Protein AF-A0A3N0BEQ9-F1 (afdb_monomer)

Solvent-accessible surface area (backbone atoms only — not comparable to full-atom values): 9999 Å² total; per-residue (Å²): 107,63,56,68,68,54,36,52,52,48,52,62,52,41,61,92,40,76,92,45,64,94,60,87,75,63,75,52,53,54,63,76,80,54,73,67,53,53,52,50,33,46,47,79,77,46,89,73,88,88,82,90,70,62,65,72,60,48,34,66,50,73,65,49,53,64,54,48,56,74,66,64,69,59,91,78,76,46,85,25,64,68,46,27,66,64,48,73,51,56,79,85,79,42,74,53,60,59,57,49,51,38,50,53,54,50,53,53,65,71,65,67,68,82,78,78,78,60,46,67,55,53,17,28,48,45,47,74,72,47,80,84,79,74,51,65,65,46,65,73,58,69,58,49,74,69,44,56,53,46,23,49,37,48,42,70,63,76,61,84,83,117

Structure (mmCIF, N/CA/C/O backbone):
data_AF-A0A3N0BEQ9-F1
#
_entry.id   AF-A0A3N0BEQ9-F1
#
loop_
_atom_site.group_PDB
_atom_site.id
_atom_site.type_symbol
_atom_site.label_atom_id
_atom_site.label_alt_id
_atom_site.label_comp_id
_atom_site.label_asym_id
_atom_site.label_entity_id
_atom_site.label_seq_id
_atom_site.pdbx_PDB_ins_code
_atom_site.Cartn_x
_atom_site.Cartn_y
_atom_site.Cartn_z
_atom_site.occupancy
_atom_site.B_iso_or_equiv
_atom_site.auth_seq_id
_atom_site.auth_comp_id
_atom_site.auth_asym_id
_atom_site.auth_atom_id
_atom_site.pdbx_PDB_model_num
ATOM 1 N N . MET A 1 1 ? -6.213 -2.746 3.175 1.00 82.44 1 MET A N 1
ATOM 2 C CA . MET A 1 1 ? -5.129 -1.733 3.203 1.00 82.44 1 MET A CA 1
ATOM 3 C C . MET A 1 1 ? -5.634 -0.571 4.034 1.00 82.44 1 MET A C 1
ATOM 5 O O . MET A 1 1 ? -6.772 -0.185 3.820 1.00 82.44 1 MET A O 1
ATOM 9 N N . THR A 1 2 ? -4.827 -0.046 4.954 1.00 93.62 2 THR A N 1
ATOM 10 C CA . THR A 1 2 ? -5.248 0.961 5.945 1.00 93.62 2 THR A CA 1
ATOM 11 C C . THR A 1 2 ? -4.237 2.097 5.952 1.00 93.62 2 THR A C 1
ATOM 13 O O . THR A 1 2 ? -3.036 1.827 5.908 1.00 93.62 2 THR A O 1
ATOM 16 N N . TRP A 1 3 ? -4.693 3.348 6.001 1.00 95.94 3 TRP A N 1
ATOM 17 C CA . TRP A 1 3 ? -3.787 4.488 6.115 1.00 95.94 3 TRP A CA 1
ATOM 18 C C . TRP A 1 3 ? -3.089 4.500 7.483 1.00 95.94 3 TRP A C 1
ATOM 20 O O . TRP A 1 3 ? -3.696 4.196 8.510 1.00 95.94 3 TRP A O 1
ATOM 30 N N . GLY A 1 4 ? -1.800 4.849 7.510 1.00 95.75 4 GLY A N 1
ATOM 31 C CA . GLY A 1 4 ? -0.986 4.776 8.728 1.00 95.75 4 GLY A CA 1
ATOM 32 C C . GLY A 1 4 ? -1.494 5.670 9.863 1.00 95.75 4 GLY A C 1
ATOM 33 O O . GLY A 1 4 ? -1.439 5.271 11.025 1.00 95.75 4 GLY A O 1
ATOM 34 N N . GLY A 1 5 ? -2.051 6.840 9.537 1.00 96.62 5 GLY A N 1
ATOM 35 C CA . GLY A 1 5 ? -2.633 7.735 10.539 1.00 96.62 5 GLY A CA 1
ATOM 36 C C . GLY A 1 5 ? -3.880 7.156 11.213 1.00 96.62 5 GLY A C 1
ATOM 37 O O . GLY A 1 5 ? -4.039 7.315 12.422 1.00 96.62 5 GLY A O 1
ATOM 38 N N . ASP A 1 6 ? -4.705 6.390 10.493 1.00 97.50 6 ASP A N 1
ATOM 39 C CA . ASP A 1 6 ? -5.858 5.695 11.082 1.00 97.50 6 ASP A CA 1
ATOM 40 C C . ASP A 1 6 ? -5.419 4.581 12.029 1.00 97.50 6 ASP A C 1
ATOM 42 O O . ASP A 1 6 ? -5.990 4.420 13.108 1.00 97.50 6 ASP A O 1
ATOM 46 N N . VAL A 1 7 ? -4.369 3.836 11.661 1.00 97.75 7 VAL A N 1
ATOM 47 C CA . VAL A 1 7 ? -3.758 2.823 12.538 1.00 97.75 7 VAL A CA 1
ATOM 48 C C . VAL A 1 7 ? -3.259 3.475 13.826 1.00 97.75 7 VAL A C 1
ATOM 50 O O . VAL A 1 7 ? -3.597 3.015 14.917 1.00 97.75 7 VAL A O 1
ATOM 53 N N . ALA A 1 8 ? -2.512 4.577 13.715 1.00 98.12 8 ALA A N 1
ATOM 54 C CA . ALA A 1 8 ? -2.016 5.317 14.871 1.00 98.12 8 ALA A CA 1
ATOM 55 C C . ALA A 1 8 ? -3.164 5.840 15.751 1.00 98.12 8 ALA A C 1
ATOM 57 O O . ALA A 1 8 ? -3.122 5.685 16.971 1.00 98.12 8 ALA A O 1
ATOM 58 N N . ARG A 1 9 ? -4.223 6.390 15.141 1.00 98.00 9 ARG A N 1
ATOM 59 C CA . ARG A 1 9 ? -5.421 6.879 15.839 1.00 98.00 9 ARG A CA 1
ATOM 60 C C . ARG A 1 9 ? -6.153 5.759 16.580 1.00 98.00 9 ARG A C 1
ATOM 62 O O . ARG A 1 9 ? -6.561 5.959 17.723 1.00 98.00 9 ARG A O 1
ATOM 69 N N . MET A 1 10 ? -6.305 4.589 15.958 1.00 98.12 10 MET A N 1
ATOM 70 C CA . MET A 1 10 ? -6.909 3.412 16.584 1.00 98.12 10 MET A CA 1
ATOM 71 C C . MET A 1 10 ? -6.092 2.930 17.789 1.00 98.12 10 MET A C 1
ATOM 73 O O . MET A 1 10 ? -6.661 2.728 18.861 1.00 98.12 10 MET A O 1
ATOM 77 N N . ILE A 1 11 ? -4.768 2.805 17.639 1.00 97.94 11 ILE A N 1
ATOM 78 C CA . ILE A 1 11 ? -3.864 2.402 18.728 1.00 97.94 11 ILE A CA 1
ATOM 79 C C . ILE A 1 11 ? -3.933 3.414 19.874 1.00 97.94 11 ILE A C 1
ATOM 81 O O . ILE A 1 11 ? -4.164 3.031 21.017 1.00 97.94 11 ILE A O 1
ATOM 85 N N . ALA A 1 12 ? -3.815 4.709 19.577 1.00 98.06 12 ALA A N 1
ATOM 86 C CA . ALA A 1 12 ? -3.857 5.761 20.588 1.00 98.06 12 ALA A CA 1
ATOM 87 C C . ALA A 1 12 ? -5.146 5.729 21.428 1.00 98.06 12 ALA A C 1
ATOM 89 O O . ALA A 1 12 ? -5.104 5.999 22.624 1.00 98.06 12 ALA A O 1
ATOM 90 N N . ARG A 1 13 ? -6.286 5.361 20.826 1.00 97.44 13 ARG A N 1
ATOM 91 C CA . ARG A 1 13 ? -7.587 5.303 21.508 1.00 97.44 13 ARG A CA 1
ATOM 92 C C . ARG A 1 13 ? -7.797 4.082 22.403 1.00 97.44 13 ARG A C 1
ATOM 94 O O . ARG A 1 13 ? -8.692 4.131 23.243 1.00 97.44 13 ARG A O 1
ATOM 101 N N . ILE A 1 14 ? -7.030 3.007 22.225 1.00 97.44 14 ILE A N 1
ATOM 102 C CA . ILE A 1 14 ? -7.102 1.823 23.100 1.00 97.44 14 ILE A CA 1
ATOM 103 C C . ILE A 1 14 ? -6.055 1.845 24.218 1.00 97.44 14 ILE A C 1
ATOM 105 O O . ILE A 1 14 ? -6.184 1.106 25.194 1.00 97.44 14 ILE A O 1
ATOM 109 N N . LEU A 1 15 ? -5.030 2.695 24.112 1.00 96.62 15 LEU A N 1
ATOM 110 C CA . LEU A 1 15 ? -4.019 2.835 25.158 1.00 96.62 15 LEU A CA 1
ATOM 111 C C . LEU A 1 15 ? -4.646 3.333 26.469 1.00 96.62 15 LEU A C 1
ATOM 113 O O . LEU A 1 15 ? -5.395 4.305 26.491 1.00 96.62 15 LEU A O 1
ATOM 117 N N . GLY A 1 16 ? -4.318 2.656 27.572 1.00 94.69 16 GLY A N 1
ATOM 118 C CA . GLY A 1 16 ? -4.774 3.014 28.920 1.00 94.69 16 GLY A CA 1
ATOM 119 C C . GLY A 1 16 ? -6.197 2.569 29.277 1.00 94.69 16 GLY A C 1
ATOM 120 O O . GLY A 1 16 ? -6.626 2.792 30.406 1.00 94.69 16 GLY A O 1
ATOM 121 N N . LYS A 1 17 ? -6.921 1.915 28.362 1.00 96.31 17 LYS A N 1
ATOM 122 C CA . LYS A 1 17 ? -8.256 1.365 28.626 1.00 96.31 17 LYS A CA 1
ATOM 123 C C . LYS A 1 17 ? -8.166 0.024 29.342 1.00 96.31 17 LYS A C 1
ATOM 125 O O . LYS A 1 17 ? -7.544 -0.907 28.827 1.00 96.31 17 LYS A O 1
ATOM 130 N N . SER A 1 18 ? -8.808 -0.096 30.504 1.00 96.62 18 SER A N 1
ATOM 131 C CA . SER A 1 18 ? -8.808 -1.343 31.278 1.00 96.62 18 SER A CA 1
ATOM 132 C C . SER A 1 18 ? -9.479 -2.478 30.506 1.00 96.62 18 SER A C 1
ATOM 134 O O . SER A 1 18 ? -8.981 -3.598 30.520 1.00 96.62 18 SER A O 1
ATOM 136 N N . GLU A 1 19 ? -10.528 -2.175 29.738 1.00 95.31 19 GLU A N 1
ATOM 137 C CA . GLU A 1 19 ? -11.220 -3.120 28.859 1.00 95.31 19 GLU A CA 1
ATOM 138 C C . GLU A 1 19 ? -10.381 -3.584 27.656 1.00 95.31 19 GLU A C 1
ATOM 140 O O . GLU A 1 19 ? -10.761 -4.521 26.963 1.00 95.31 19 GLU A O 1
ATOM 145 N N . SER A 1 20 ? -9.256 -2.919 27.376 1.00 96.69 20 SER A N 1
ATOM 146 C CA . SER A 1 20 ? -8.334 -3.287 26.295 1.00 96.69 20 SER A CA 1
ATOM 147 C C . SER A 1 20 ? -7.096 -4.034 26.790 1.00 96.69 20 SER A C 1
ATOM 149 O O . SER A 1 20 ? -6.283 -4.469 25.974 1.00 96.69 20 SER A O 1
ATOM 151 N N . LEU A 1 21 ? -6.928 -4.192 28.104 1.00 96.31 21 LEU A N 1
ATOM 152 C CA . LEU A 1 21 ? -5.784 -4.890 28.6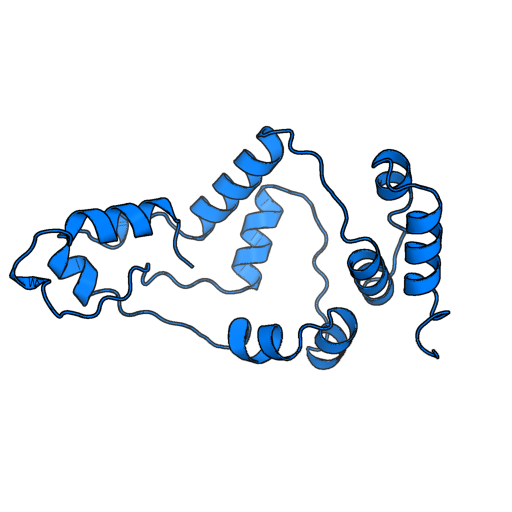75 1.00 96.31 21 LEU A CA 1
ATOM 153 C C . LEU A 1 21 ? -5.885 -6.398 28.409 1.00 96.31 21 LEU A C 1
ATOM 155 O O . LEU A 1 21 ? -6.878 -7.029 28.748 1.00 96.31 21 LEU A O 1
ATOM 159 N N . GLY A 1 22 ? -4.835 -6.979 27.822 1.00 96.19 22 GLY A N 1
ATOM 160 C CA . GLY A 1 22 ? -4.804 -8.403 27.462 1.00 96.19 22 GLY A CA 1
ATOM 161 C C . GLY A 1 22 ? -5.561 -8.748 26.174 1.00 96.19 22 GLY A C 1
ATOM 162 O O . GLY A 1 22 ? -5.545 -9.900 25.745 1.00 96.19 22 GLY A O 1
ATOM 163 N N . GLU A 1 23 ? -6.175 -7.762 25.522 1.00 97.69 23 GLU A N 1
ATOM 164 C CA . GLU A 1 23 ? -6.932 -7.966 24.294 1.00 97.69 23 GLU A CA 1
ATOM 165 C C . GLU A 1 23 ? -6.043 -7.929 23.044 1.00 97.69 23 GLU A C 1
ATOM 167 O O . GLU A 1 23 ? -5.092 -7.154 22.934 1.00 97.69 23 GLU A O 1
ATOM 172 N N . VAL A 1 24 ? -6.412 -8.731 22.043 1.00 96.81 24 VAL A N 1
ATOM 173 C CA . VAL A 1 24 ? -5.809 -8.693 20.702 1.00 96.81 24 VAL A CA 1
ATOM 174 C C . VAL A 1 24 ? -6.714 -7.918 19.749 1.00 96.81 24 VAL A C 1
ATOM 176 O O . VAL A 1 24 ? -7.898 -8.239 19.621 1.00 96.81 24 VAL A O 1
ATOM 179 N N . TYR A 1 25 ? -6.158 -6.930 19.050 1.00 96.62 25 TYR A N 1
ATOM 180 C CA . TYR A 1 25 ? -6.878 -6.111 18.077 1.00 96.62 25 TYR A CA 1
ATOM 181 C C . TYR A 1 25 ? -6.220 -6.162 16.699 1.00 96.62 25 TYR A C 1
ATOM 183 O O . TYR A 1 25 ? -4.998 -6.133 16.583 1.00 96.62 25 TYR A O 1
ATOM 191 N N . THR A 1 26 ? -7.046 -6.147 15.652 1.00 96.06 26 THR A N 1
ATOM 192 C CA . THR A 1 26 ? -6.594 -5.870 14.284 1.00 96.06 26 THR A CA 1
ATOM 193 C C . THR A 1 26 ? -6.893 -4.409 13.967 1.00 96.06 26 THR A C 1
ATOM 195 O O . THR A 1 26 ? -8.047 -4.046 13.751 1.00 96.06 26 THR A O 1
ATOM 198 N N . ALA A 1 27 ? -5.866 -3.558 13.962 1.00 96.44 27 ALA A N 1
ATOM 199 C CA . ALA A 1 27 ? -6.001 -2.142 13.623 1.00 96.44 27 ALA A CA 1
ATOM 200 C C . ALA A 1 27 ? -6.018 -1.951 12.099 1.00 96.44 27 ALA A C 1
ATOM 202 O O . ALA A 1 27 ? -4.990 -1.697 11.471 1.00 96.44 27 ALA A O 1
ATOM 203 N N . ALA A 1 28 ? -7.192 -2.120 11.492 1.00 96.00 28 ALA A N 1
ATOM 204 C CA . ALA A 1 28 ? -7.377 -1.970 10.055 1.00 96.00 28 ALA A CA 1
ATOM 205 C C . ALA A 1 28 ? -8.785 -1.479 9.685 1.00 96.00 28 ALA A C 1
ATOM 207 O O . ALA A 1 28 ? -9.722 -1.570 10.478 1.00 96.00 28 ALA A O 1
ATOM 208 N N . THR A 1 29 ? -8.938 -0.977 8.458 1.00 95.31 29 THR A N 1
ATOM 209 C CA . THR A 1 29 ? -10.264 -0.763 7.861 1.00 95.31 29 THR A CA 1
ATOM 210 C C . THR A 1 29 ? -10.912 -2.104 7.516 1.00 95.31 29 THR A C 1
ATOM 212 O O . THR A 1 29 ? -10.202 -3.048 7.167 1.00 95.31 29 THR A O 1
ATOM 215 N N . SER A 1 30 ? -12.242 -2.158 7.470 1.00 94.88 30 SER A N 1
ATOM 216 C CA . SER A 1 30 ? -12.965 -3.261 6.817 1.00 94.88 30 SER A CA 1
ATOM 217 C C . SER A 1 30 ? -13.058 -3.089 5.293 1.00 94.88 30 SER A C 1
ATOM 219 O O . SER A 1 30 ? -13.352 -4.041 4.570 1.00 94.88 30 SER A O 1
ATOM 221 N N . SER A 1 31 ? -12.741 -1.894 4.780 1.00 92.94 31 SER A N 1
ATOM 222 C CA . SER A 1 31 ? -12.710 -1.590 3.347 1.00 92.94 31 SER A CA 1
ATOM 223 C C . SER A 1 31 ? -11.730 -2.473 2.572 1.00 92.94 31 SER A C 1
ATOM 225 O O . SER A 1 31 ? -10.537 -2.553 2.886 1.00 92.94 31 SER A O 1
ATOM 227 N N . CYS A 1 32 ? -12.233 -3.077 1.497 1.00 92.12 32 CYS A N 1
ATOM 228 C CA . CYS A 1 32 ? -11.482 -3.931 0.585 1.00 92.12 32 CYS A CA 1
ATOM 229 C C . CYS A 1 32 ? -11.570 -3.369 -0.837 1.00 92.12 32 CYS A C 1
ATOM 231 O O . CYS A 1 32 ? -12.634 -2.928 -1.265 1.00 92.12 32 CYS A O 1
ATOM 233 N N . ILE A 1 33 ? -10.450 -3.381 -1.562 1.00 94.25 33 ILE A N 1
ATOM 234 C CA . ILE A 1 33 ? -10.383 -2.992 -2.975 1.00 94.25 33 ILE A CA 1
ATOM 235 C C . ILE A 1 33 ? -9.528 -4.001 -3.739 1.00 94.25 33 ILE A C 1
ATOM 237 O O . ILE A 1 33 ? -8.557 -4.538 -3.202 1.00 94.25 33 ILE A O 1
ATOM 241 N N . SER A 1 34 ? -9.882 -4.246 -4.994 1.00 94.62 34 SER A N 1
ATOM 242 C CA . SER A 1 34 ? -9.142 -5.141 -5.885 1.00 94.62 34 SER A CA 1
ATOM 243 C C . SER A 1 34 ? -7.829 -4.517 -6.378 1.00 94.62 34 SER A C 1
ATOM 245 O O . SER A 1 34 ? -7.683 -3.295 -6.441 1.00 94.62 34 SER A O 1
ATOM 247 N N . TRP A 1 35 ? -6.883 -5.342 -6.842 1.00 94.19 35 TRP A N 1
ATOM 248 C CA . TRP A 1 35 ? -5.660 -4.850 -7.501 1.00 94.19 35 TRP A CA 1
ATOM 249 C C . TRP A 1 35 ? -5.943 -3.980 -8.733 1.00 94.19 35 TRP A C 1
ATOM 251 O O . TRP A 1 35 ? -5.199 -3.040 -9.007 1.00 94.19 35 TRP A O 1
ATOM 261 N N . LYS A 1 36 ? -7.039 -4.254 -9.454 1.00 94.88 36 LYS A N 1
ATOM 262 C CA . LYS A 1 36 ? -7.485 -3.431 -10.587 1.00 94.88 36 LYS A CA 1
ATOM 263 C C . LYS A 1 36 ? -7.885 -2.028 -10.131 1.00 94.88 36 LYS A C 1
ATOM 265 O O . LYS A 1 36 ? -7.541 -1.053 -10.788 1.00 94.88 36 LYS A O 1
ATOM 270 N N . GLU A 1 37 ? -8.581 -1.921 -9.006 1.00 96.38 37 GLU A N 1
ATOM 271 C CA . GLU A 1 37 ? -8.963 -0.634 -8.424 1.00 96.38 37 GLU A CA 1
ATOM 272 C C . GLU A 1 37 ? -7.771 0.130 -7.847 1.00 96.38 37 GLU A C 1
ATOM 274 O O . GLU A 1 37 ? -7.724 1.348 -7.981 1.00 96.38 37 GLU A O 1
ATOM 279 N N . VAL A 1 38 ? -6.790 -0.569 -7.262 1.00 96.00 38 VAL A N 1
ATOM 280 C CA . VAL A 1 38 ? -5.508 0.037 -6.859 1.00 96.00 38 VAL A CA 1
ATOM 281 C C . VAL A 1 38 ? -4.806 0.651 -8.073 1.00 96.00 38 VAL A C 1
ATOM 283 O O . VAL A 1 38 ? -4.403 1.811 -8.025 1.00 96.00 38 VAL A O 1
ATOM 286 N N . ALA A 1 39 ? -4.695 -0.099 -9.176 1.00 96.12 39 ALA A N 1
ATOM 287 C CA . ALA A 1 39 ? -4.088 0.401 -10.407 1.00 96.12 39 ALA A CA 1
ATOM 288 C C . ALA A 1 39 ? -4.853 1.610 -10.969 1.00 96.12 39 ALA A C 1
ATOM 290 O O . ALA A 1 39 ? -4.228 2.610 -11.313 1.00 96.12 39 ALA A O 1
ATOM 291 N N . ALA A 1 40 ? -6.189 1.556 -10.993 1.00 96.75 40 ALA A N 1
ATOM 292 C CA . ALA A 1 40 ? -7.021 2.672 -11.438 1.00 96.75 40 ALA A CA 1
ATOM 293 C C . ALA A 1 40 ? -6.809 3.932 -10.580 1.00 96.75 40 ALA A C 1
ATOM 295 O O . ALA A 1 40 ? -6.623 5.014 -11.129 1.00 96.75 40 ALA A O 1
ATOM 296 N N . ALA A 1 41 ? -6.739 3.791 -9.250 1.00 96.94 41 ALA A N 1
ATOM 297 C CA . ALA A 1 41 ? -6.475 4.914 -8.351 1.00 96.94 41 ALA A CA 1
ATOM 298 C C . ALA A 1 41 ? -5.117 5.581 -8.639 1.00 96.94 41 ALA A C 1
ATOM 300 O O . ALA A 1 41 ? -5.011 6.803 -8.588 1.00 96.94 41 ALA A O 1
ATOM 301 N N . TYR A 1 42 ? -4.084 4.805 -8.983 1.00 97.06 42 TYR A N 1
ATOM 302 C CA . TYR A 1 42 ? -2.804 5.368 -9.417 1.00 97.06 42 TYR A CA 1
ATOM 303 C C . TYR A 1 42 ? -2.890 6.053 -10.785 1.00 97.06 42 TYR A C 1
ATOM 305 O O . TYR A 1 42 ? -2.295 7.115 -10.944 1.00 97.06 42 TYR A O 1
ATOM 313 N N . GLN A 1 43 ? -3.638 5.501 -11.749 1.00 97.31 43 GLN A N 1
ATOM 314 C CA . GLN A 1 43 ? -3.790 6.093 -13.090 1.00 97.31 43 GLN A CA 1
ATOM 315 C C . GLN A 1 43 ? -4.452 7.476 -13.074 1.00 97.31 43 GLN A C 1
ATOM 317 O O . GLN A 1 43 ? -4.209 8.281 -13.969 1.00 97.31 43 GLN A O 1
ATOM 322 N N . GLU A 1 44 ? -5.251 7.775 -12.049 1.00 96.81 44 GLU A N 1
ATOM 323 C CA . GLU A 1 44 ? -5.821 9.111 -11.841 1.00 96.81 44 GLU A CA 1
ATOM 324 C C . GLU A 1 44 ? -4.785 10.169 -11.422 1.00 96.81 44 GLU A C 1
ATOM 326 O O . GLU A 1 44 ? -5.072 11.365 -11.476 1.00 96.81 44 GLU A O 1
ATOM 331 N N . VAL A 1 45 ? -3.599 9.750 -10.969 1.00 97.19 45 VAL A N 1
ATOM 332 C CA . VAL A 1 45 ? -2.519 10.650 -10.531 1.00 97.19 45 VAL A CA 1
ATOM 333 C C . VAL A 1 45 ? -1.339 10.619 -11.497 1.00 97.19 45 VAL A C 1
ATOM 335 O O . VAL A 1 45 ? -0.773 11.664 -11.803 1.00 97.19 45 VAL A O 1
ATOM 338 N N . ILE A 1 46 ? -0.971 9.434 -11.989 1.00 94.94 46 ILE A N 1
ATOM 339 C CA . ILE A 1 46 ? 0.156 9.225 -12.899 1.00 94.94 46 ILE A CA 1
ATOM 340 C C . ILE A 1 46 ? -0.291 8.455 -14.145 1.00 94.94 46 ILE A C 1
ATOM 342 O O . ILE A 1 46 ? -0.848 7.364 -14.026 1.00 94.94 46 ILE A O 1
ATOM 346 N N . PRO A 1 47 ? -0.020 8.955 -15.361 1.00 93.12 47 PRO A N 1
ATOM 347 C CA . PRO A 1 47 ? -0.393 8.240 -16.572 1.00 93.12 47 PRO A CA 1
ATOM 348 C C . PRO A 1 47 ? 0.532 7.037 -16.790 1.00 93.12 47 PRO A C 1
ATOM 350 O O 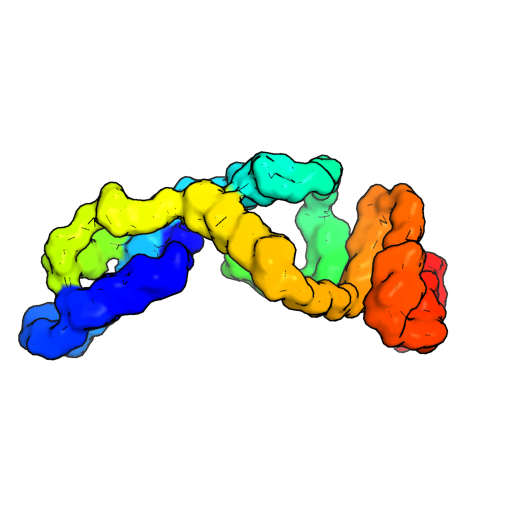. PRO A 1 47 ? 1.748 7.182 -16.906 1.00 93.12 47 PRO A O 1
ATOM 353 N N . PHE A 1 48 ? -0.042 5.838 -16.896 1.00 91.56 48 PHE A N 1
ATOM 354 C CA . PHE A 1 48 ? 0.689 4.639 -17.309 1.00 91.56 48 PHE A CA 1
ATOM 355 C C . PHE A 1 48 ? -0.204 3.634 -18.036 1.00 91.56 48 PHE A C 1
ATOM 357 O O . PHE A 1 48 ? -1.426 3.602 -17.863 1.00 91.56 48 PHE A O 1
ATOM 364 N N . LEU A 1 49 ? 0.434 2.772 -18.830 1.00 89.94 49 LEU A N 1
ATOM 365 C CA . LEU A 1 49 ? -0.208 1.631 -19.476 1.00 89.94 49 LEU A CA 1
ATOM 366 C C . LEU A 1 49 ? -0.159 0.411 -18.553 1.00 89.94 49 LEU A C 1
ATOM 368 O O . LEU A 1 49 ? 0.910 0.024 -18.083 1.00 89.94 49 LEU A O 1
ATOM 372 N N . LEU A 1 50 ? -1.309 -0.223 -18.333 1.00 90.94 50 LEU A N 1
ATOM 373 C CA . LEU A 1 50 ? -1.407 -1.472 -17.583 1.00 90.94 50 LEU A CA 1
ATOM 374 C C . LEU A 1 50 ? -1.387 -2.661 -18.552 1.00 90.94 50 LEU A C 1
ATOM 376 O O . LEU A 1 50 ? -2.258 -2.771 -19.413 1.00 90.94 50 LEU A O 1
ATOM 380 N N . LYS A 1 51 ? -0.425 -3.575 -18.388 1.00 90.50 51 LYS A N 1
ATOM 381 C CA . LYS A 1 51 ? -0.414 -4.876 -19.074 1.00 90.50 51 LYS A CA 1
ATOM 382 C C . LYS A 1 51 ? -0.596 -6.005 -18.068 1.00 90.50 51 LYS A C 1
ATOM 384 O O . LYS A 1 51 ? 0.084 -6.038 -17.046 1.00 90.50 51 LYS A O 1
ATOM 389 N N . LEU A 1 52 ? -1.490 -6.937 -18.384 1.00 91.56 52 LEU A N 1
ATOM 390 C CA . LEU A 1 52 ? -1.727 -8.140 -17.589 1.00 91.56 52 LEU A CA 1
ATOM 391 C C . LEU A 1 52 ? -0.918 -9.305 -18.161 1.00 91.56 52 LEU A C 1
ATOM 393 O O . LEU A 1 52 ? -0.820 -9.454 -19.377 1.00 91.56 52 LEU A O 1
ATOM 397 N N . TYR A 1 53 ? -0.366 -10.133 -17.279 1.00 91.12 53 TYR A N 1
ATOM 398 C CA . TYR A 1 53 ? 0.407 -11.321 -17.632 1.00 91.12 53 TYR A CA 1
ATOM 399 C C . TYR A 1 53 ? -0.079 -12.526 -16.822 1.00 91.12 53 TYR A C 1
ATOM 401 O O . TYR A 1 53 ? -0.563 -12.338 -15.702 1.00 91.12 53 TYR A O 1
ATOM 409 N N . PRO A 1 54 ? 0.082 -13.757 -17.344 1.00 93.62 54 PRO A N 1
ATOM 410 C CA . PRO A 1 54 ? -0.055 -14.968 -16.545 1.00 93.62 54 PRO A CA 1
ATOM 411 C C . PRO A 1 54 ? 0.815 -14.905 -15.286 1.00 93.62 54 PRO A C 1
ATOM 413 O O . PRO A 1 54 ? 1.957 -14.432 -15.328 1.00 93.62 54 PRO A O 1
ATOM 416 N N . LEU A 1 55 ? 0.261 -15.374 -14.167 1.00 91.56 55 LEU A N 1
ATOM 417 C CA . LEU A 1 55 ? 0.873 -15.233 -12.848 1.00 91.56 55 LEU A CA 1
ATOM 418 C C . LEU A 1 55 ? 2.266 -15.871 -12.785 1.00 91.56 55 LEU A C 1
ATOM 420 O O . LEU A 1 55 ? 3.197 -15.251 -12.287 1.00 91.56 55 LEU A O 1
ATOM 424 N N . ASP A 1 56 ? 2.435 -17.064 -13.349 1.00 92.06 56 ASP A N 1
ATOM 425 C CA . ASP A 1 56 ? 3.700 -17.801 -13.338 1.00 92.06 56 ASP A CA 1
ATOM 426 C C . ASP A 1 56 ? 4.817 -17.068 -14.109 1.00 92.06 56 ASP A C 1
ATOM 428 O O . ASP A 1 56 ? 5.982 -17.086 -13.705 1.00 92.06 56 ASP A O 1
ATOM 432 N N . ILE A 1 57 ? 4.468 -16.385 -15.203 1.00 92.44 57 ILE A N 1
ATOM 433 C CA . ILE A 1 57 ? 5.400 -15.561 -15.978 1.00 92.44 57 ILE A CA 1
ATOM 434 C C . ILE A 1 57 ? 5.805 -14.327 -15.164 1.00 92.44 57 ILE A C 1
ATOM 436 O O . ILE A 1 57 ? 6.994 -14.010 -15.068 1.00 92.44 57 ILE A O 1
ATOM 440 N N . PHE A 1 58 ? 4.830 -13.645 -14.555 1.00 92.06 58 PHE A N 1
ATOM 441 C CA . PHE A 1 58 ? 5.084 -12.470 -13.721 1.00 92.06 58 PHE A CA 1
ATOM 442 C C . PHE A 1 58 ? 5.929 -12.814 -12.484 1.00 92.06 58 PHE A C 1
ATOM 444 O O . PHE A 1 58 ? 6.881 -12.100 -12.175 1.00 92.06 58 PHE A O 1
ATOM 451 N N . GLU A 1 59 ? 5.638 -13.933 -11.817 1.00 92.88 59 GLU A N 1
ATOM 452 C CA . GLU A 1 59 ? 6.381 -14.431 -10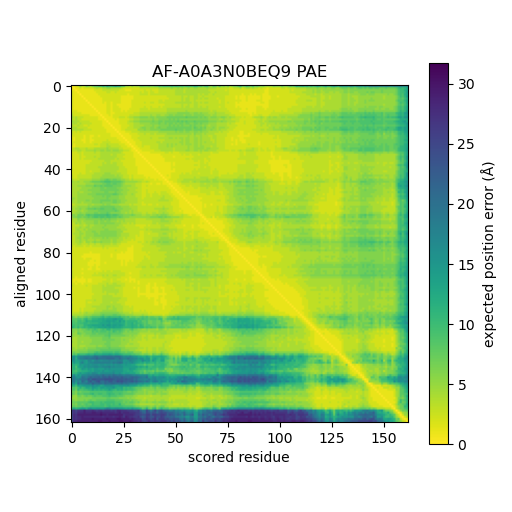.655 1.00 92.88 59 GLU A CA 1
ATOM 453 C C . GLU A 1 59 ? 7.860 -14.655 -10.975 1.00 92.88 59 GLU A C 1
ATOM 455 O O . GLU A 1 59 ? 8.725 -14.184 -10.232 1.00 92.88 59 GLU A O 1
ATOM 460 N N . ARG A 1 60 ? 8.160 -15.308 -12.108 1.00 89.25 60 ARG A N 1
ATOM 461 C CA . ARG A 1 60 ? 9.541 -15.517 -12.572 1.00 89.25 60 ARG A CA 1
ATOM 462 C C . ARG A 1 60 ? 10.256 -14.194 -12.850 1.00 89.25 60 ARG A C 1
ATOM 464 O O . ARG A 1 60 ? 11.406 -14.025 -12.452 1.00 89.25 60 ARG A O 1
ATOM 471 N N . ALA A 1 61 ? 9.582 -13.245 -13.500 1.00 89.50 61 ALA A N 1
ATOM 472 C CA . ALA A 1 61 ? 10.175 -11.948 -13.824 1.00 89.50 61 ALA A CA 1
ATOM 473 C C . ALA A 1 61 ? 10.433 -11.087 -12.573 1.00 89.50 61 ALA A C 1
ATOM 475 O O . ALA A 1 61 ? 11.514 -10.504 -12.436 1.00 89.50 61 ALA A O 1
ATOM 476 N N . LYS A 1 62 ? 9.468 -11.028 -11.644 1.00 90.19 62 LYS A N 1
ATOM 477 C CA . LYS A 1 62 ? 9.569 -10.232 -10.414 1.00 90.19 62 LYS A CA 1
ATOM 478 C C . LYS A 1 62 ? 10.575 -10.838 -9.429 1.00 90.19 62 LYS A C 1
ATOM 480 O O . LYS A 1 62 ? 11.398 -10.105 -8.875 1.00 90.19 62 LYS A O 1
ATOM 485 N N . GLY A 1 63 ? 10.557 -12.163 -9.269 1.00 89.56 63 GLY A N 1
ATOM 486 C CA . GLY A 1 63 ? 11.442 -12.918 -8.376 1.00 89.56 63 GLY A CA 1
ATOM 487 C C . GLY A 1 63 ? 10.961 -13.044 -6.926 1.00 89.56 63 GLY A C 1
ATOM 488 O O . GLY A 1 63 ? 11.695 -13.584 -6.108 1.00 89.56 63 GLY A O 1
ATOM 489 N N . ASP A 1 64 ? 9.742 -12.595 -6.610 1.00 89.25 64 ASP A N 1
ATOM 490 C CA . ASP A 1 64 ? 9.186 -12.576 -5.247 1.00 89.25 64 ASP A CA 1
ATOM 491 C C . ASP A 1 64 ? 8.035 -13.588 -5.098 1.00 89.25 64 ASP A C 1
ATOM 493 O O . ASP A 1 64 ? 6.913 -13.234 -4.734 1.00 89.25 64 ASP A O 1
ATOM 497 N N . LEU A 1 65 ? 8.292 -14.855 -5.448 1.00 93.25 65 LEU A N 1
ATOM 498 C CA . LEU A 1 65 ? 7.272 -15.909 -5.560 1.00 93.25 65 LEU A CA 1
ATOM 499 C C . LEU A 1 65 ? 6.361 -15.994 -4.325 1.00 93.25 65 LEU A C 1
ATOM 501 O O . LEU A 1 65 ? 5.136 -15.987 -4.446 1.00 93.25 65 LEU A O 1
ATOM 505 N N . TYR A 1 66 ? 6.957 -16.063 -3.134 1.00 93.69 66 TYR A N 1
ATOM 506 C CA . TYR A 1 66 ? 6.210 -16.242 -1.891 1.00 93.69 66 TYR A CA 1
ATOM 507 C C . TYR A 1 66 ? 5.386 -15.004 -1.538 1.00 93.69 66 TYR A C 1
ATOM 509 O O . TYR A 1 66 ? 4.228 -15.126 -1.154 1.00 93.69 66 TYR A O 1
ATOM 517 N N . GLN A 1 67 ? 5.935 -13.805 -1.719 1.00 93.94 67 GLN A N 1
ATOM 518 C CA . GLN A 1 67 ? 5.207 -12.561 -1.491 1.00 93.94 67 GLN A CA 1
ATOM 519 C C . GLN A 1 67 ? 4.055 -12.430 -2.490 1.00 93.94 67 GLN A C 1
ATOM 521 O O . GLN A 1 67 ? 2.950 -12.067 -2.115 1.00 93.94 67 GLN A O 1
ATOM 526 N N . ILE A 1 68 ? 4.248 -12.785 -3.757 1.00 94.06 68 ILE A N 1
ATOM 527 C CA . ILE A 1 68 ? 3.158 -12.739 -4.734 1.00 94.06 68 ILE A CA 1
ATOM 528 C C . ILE A 1 68 ? 2.043 -13.710 -4.325 1.00 94.06 68 ILE A C 1
ATOM 530 O O . ILE A 1 68 ? 0.901 -13.290 -4.147 1.00 94.06 68 ILE A O 1
ATOM 534 N N . ARG A 1 69 ? 2.367 -14.983 -4.088 1.00 93.69 69 ARG A N 1
ATOM 535 C CA . ARG A 1 69 ? 1.351 -16.003 -3.792 1.00 93.69 69 ARG A CA 1
ATOM 536 C C . ARG A 1 69 ? 0.671 -15.799 -2.449 1.00 93.69 69 ARG A C 1
ATOM 538 O O . ARG A 1 69 ? -0.550 -15.815 -2.382 1.00 93.69 69 ARG A O 1
ATOM 545 N N . TYR A 1 70 ? 1.446 -15.590 -1.391 1.00 92.00 70 TYR A N 1
ATOM 546 C CA . TYR A 1 70 ? 0.924 -15.544 -0.026 1.00 92.00 70 TYR A CA 1
ATOM 547 C C . TYR A 1 70 ? 0.547 -14.140 0.431 1.00 92.00 70 TYR A C 1
ATOM 549 O O . TYR A 1 70 ? -0.311 -14.007 1.304 1.00 92.00 70 TYR A O 1
ATOM 557 N N . ASP A 1 71 ? 1.145 -13.097 -0.159 1.00 90.06 71 ASP A N 1
ATOM 558 C CA . ASP A 1 71 ? 0.812 -11.715 0.179 1.00 90.06 71 ASP A CA 1
ATOM 559 C C . ASP A 1 71 ? -0.153 -11.027 -0.791 1.00 90.06 71 ASP A C 1
ATOM 561 O O . ASP A 1 71 ? -0.927 -10.168 -0.376 1.00 90.06 71 ASP A O 1
ATOM 565 N N . ARG A 1 72 ? -0.171 -11.392 -2.075 1.00 91.06 72 ARG A N 1
ATOM 566 C CA . ARG A 1 72 ? -0.955 -10.648 -3.076 1.00 91.06 72 ARG A CA 1
ATOM 567 C C . ARG A 1 72 ? -2.173 -11.397 -3.601 1.00 91.06 72 ARG A C 1
ATOM 569 O O . ARG A 1 72 ? -3.101 -10.732 -4.051 1.00 91.06 72 ARG A O 1
ATOM 576 N N . MET A 1 73 ? -2.206 -12.728 -3.516 1.00 92.44 73 MET A N 1
ATOM 577 C CA . MET A 1 73 ? -3.251 -13.556 -4.144 1.00 92.44 73 MET A CA 1
ATOM 578 C C . MET A 1 73 ? -4.351 -14.055 -3.202 1.00 92.44 73 MET A C 1
ATOM 580 O O . MET A 1 73 ? -5.117 -14.937 -3.576 1.00 92.44 73 MET A O 1
ATOM 584 N N . PHE A 1 74 ? -4.464 -13.471 -2.009 1.00 91.56 74 PHE A N 1
ATOM 585 C CA . PHE A 1 74 ? -5.530 -13.783 -1.059 1.00 91.56 74 PHE A CA 1
ATOM 586 C C . PHE A 1 74 ? -6.470 -12.598 -0.852 1.00 91.56 74 PHE A C 1
ATOM 588 O O . PHE A 1 74 ? -6.019 -11.468 -0.635 1.00 91.56 74 PHE A O 1
ATOM 595 N N . ASP A 1 75 ? -7.771 -12.888 -0.819 1.00 91.06 75 ASP A N 1
ATOM 596 C CA . ASP A 1 75 ? -8.807 -11.927 -0.450 1.00 91.06 75 ASP A CA 1
ATOM 597 C C . ASP A 1 75 ? -8.822 -11.742 1.066 1.00 91.06 75 ASP A C 1
ATOM 599 O O . ASP A 1 75 ? -9.413 -12.513 1.825 1.00 91.06 75 ASP A O 1
ATOM 603 N N . ARG A 1 76 ? -8.117 -10.708 1.525 1.00 88.56 76 ARG A N 1
ATOM 604 C CA . ARG A 1 76 ? -8.046 -10.374 2.948 1.00 88.56 76 ARG A CA 1
ATOM 605 C C . ARG A 1 76 ? -9.151 -9.409 3.328 1.00 88.56 76 ARG A C 1
ATOM 607 O O . ARG A 1 76 ? -8.992 -8.196 3.200 1.00 88.56 76 ARG A O 1
ATOM 614 N N . VAL A 1 77 ? -10.236 -9.973 3.838 1.00 91.75 77 VAL A N 1
ATOM 615 C CA . VAL A 1 77 ? -11.343 -9.224 4.430 1.00 91.75 77 VAL A CA 1
ATOM 616 C C . VAL A 1 77 ? -11.152 -9.181 5.940 1.00 91.75 77 VAL A C 1
ATOM 618 O O . VAL A 1 77 ? -11.018 -10.220 6.584 1.00 91.75 77 VAL A O 1
ATOM 621 N N . VAL A 1 78 ? -11.104 -7.974 6.502 1.00 93.69 78 VAL A N 1
ATOM 622 C CA . VAL A 1 78 ? -10.903 -7.769 7.939 1.00 93.69 78 VAL A CA 1
ATOM 623 C C . VAL A 1 78 ? -12.220 -7.372 8.590 1.00 93.69 78 VAL A C 1
ATOM 625 O O . VAL A 1 78 ? -12.820 -6.366 8.217 1.00 93.69 78 VAL A O 1
ATOM 628 N N . ASP A 1 79 ? -12.627 -8.119 9.615 1.00 95.31 79 ASP A N 1
ATOM 629 C CA . ASP A 1 79 ? -13.613 -7.638 10.581 1.00 95.31 79 ASP A CA 1
ATOM 630 C C . ASP A 1 79 ? -12.911 -6.732 11.601 1.00 95.31 79 ASP A C 1
ATOM 632 O O . ASP A 1 79 ? -12.117 -7.185 12.430 1.00 95.31 79 ASP A O 1
ATOM 636 N N . ASN A 1 80 ? -13.195 -5.432 11.533 1.00 96.50 80 ASN A N 1
ATOM 637 C CA . ASN A 1 80 ? -12.662 -4.440 12.462 1.00 96.50 80 ASN A CA 1
ATOM 638 C C . ASN A 1 80 ? -13.652 -4.056 13.574 1.00 96.50 80 ASN A C 1
ATOM 640 O O . ASN A 1 80 ? -13.362 -3.164 14.373 1.00 96.50 80 ASN A O 1
ATOM 644 N N . SER A 1 81 ? -14.793 -4.743 13.696 1.00 97.06 81 SER A N 1
ATOM 645 C CA . SER A 1 81 ? -15.856 -4.386 14.640 1.00 97.06 81 SER A CA 1
ATOM 646 C C . SER A 1 81 ? -15.370 -4.331 16.092 1.00 97.06 81 SER A C 1
ATOM 648 O O . SER A 1 81 ? -15.794 -3.462 16.856 1.00 97.06 81 SER A O 1
ATOM 650 N N . LYS A 1 82 ? -14.434 -5.209 16.476 1.00 97.69 82 LYS A N 1
ATOM 651 C CA . LYS A 1 82 ? -13.841 -5.232 17.820 1.00 97.69 82 LYS A CA 1
ATOM 652 C C . LYS A 1 82 ? -13.122 -3.922 18.157 1.00 97.69 82 LYS A C 1
ATOM 654 O O . LYS A 1 82 ? -13.387 -3.337 19.205 1.00 97.69 82 LYS A O 1
ATOM 659 N N . ILE A 1 83 ? -12.231 -3.456 17.280 1.00 97.50 83 ILE A N 1
ATOM 660 C CA . ILE A 1 83 ? -11.464 -2.229 17.534 1.00 97.50 83 ILE A CA 1
ATOM 661 C C . ILE A 1 83 ? -12.334 -0.980 17.360 1.00 97.50 83 ILE A C 1
ATOM 663 O O . ILE A 1 83 ? -12.160 -0.017 18.103 1.00 97.50 83 ILE A O 1
ATOM 667 N N . MET A 1 84 ? -13.329 -1.005 16.467 1.00 97.75 84 MET A N 1
ATOM 668 C CA . MET A 1 84 ? -14.315 0.077 16.350 1.00 97.75 84 MET A CA 1
ATOM 669 C C . MET A 1 84 ? -15.079 0.270 17.668 1.00 97.75 84 MET A C 1
ATOM 671 O O . MET A 1 84 ? -15.107 1.377 18.201 1.00 97.75 84 MET A O 1
ATOM 675 N N . ARG A 1 85 ? -15.581 -0.816 18.280 1.00 97.12 85 ARG A N 1
ATOM 676 C CA . ARG A 1 85 ? -16.229 -0.757 19.606 1.00 97.12 85 ARG A CA 1
ATOM 677 C C . ARG A 1 85 ? -15.293 -0.224 20.692 1.00 97.12 85 ARG A C 1
ATOM 679 O O . ARG A 1 85 ? -15.691 0.651 21.451 1.00 97.12 85 ARG A O 1
ATOM 686 N N . ALA A 1 86 ? -14.053 -0.712 20.747 1.00 97.50 86 ALA A N 1
ATOM 687 C CA . ALA A 1 86 ? -13.087 -0.279 21.758 1.00 97.50 86 ALA A CA 1
ATOM 688 C C . ALA A 1 86 ? -12.674 1.196 21.602 1.00 97.50 86 ALA A C 1
ATOM 690 O O . ALA A 1 86 ? -12.395 1.872 22.589 1.00 97.50 86 ALA A O 1
ATOM 691 N N . THR A 1 87 ? -12.644 1.724 20.378 1.00 97.19 87 THR A N 1
ATOM 692 C CA . THR A 1 87 ? -12.204 3.101 20.090 1.00 97.19 87 THR A CA 1
ATOM 693 C C . THR A 1 87 ? -13.352 4.108 19.981 1.00 97.19 87 THR A C 1
ATOM 695 O O . THR A 1 87 ? -13.101 5.317 20.018 1.00 97.19 87 THR A O 1
ATOM 698 N N . GLY A 1 88 ? -14.594 3.639 19.828 1.00 96.81 88 GLY A N 1
ATOM 699 C CA . GLY A 1 88 ? -15.756 4.470 19.503 1.00 96.81 88 GLY A CA 1
ATOM 700 C C . GLY A 1 88 ? -15.679 5.117 18.115 1.00 96.81 88 GLY A C 1
ATOM 701 O O . GLY A 1 88 ? -16.340 6.125 17.891 1.00 96.81 88 GLY A O 1
ATOM 702 N N . LEU A 1 89 ? -14.818 4.609 17.228 1.00 97.38 89 LEU A N 1
ATOM 703 C CA . LEU A 1 89 ? -14.749 5.026 15.827 1.00 97.38 89 LEU A CA 1
ATOM 704 C C . LEU A 1 89 ? -15.768 4.244 14.995 1.00 97.38 89 LEU A C 1
ATOM 706 O O . LEU A 1 89 ? -16.130 3.116 15.339 1.00 97.38 89 LEU A O 1
ATOM 710 N N . VAL A 1 90 ? -16.174 4.827 13.873 1.00 96.38 90 VAL A N 1
ATOM 711 C CA . VAL A 1 90 ? -16.940 4.154 12.819 1.00 96.38 90 VAL A CA 1
ATOM 712 C C . VAL A 1 90 ? -16.115 4.043 11.537 1.00 96.38 90 VAL A C 1
ATOM 714 O O . VAL A 1 90 ? -15.109 4.725 11.367 1.00 96.38 90 VAL A O 1
ATOM 717 N N . GLN A 1 91 ? -16.529 3.172 10.613 1.00 94.44 91 GLN A N 1
ATOM 718 C CA . GLN A 1 91 ? -15.794 2.943 9.363 1.00 94.44 91 GLN A CA 1
ATOM 719 C C . GLN A 1 91 ? -15.656 4.218 8.510 1.00 94.44 91 GLN A C 1
ATOM 721 O O . GLN A 1 91 ? -14.637 4.380 7.840 1.00 94.44 91 GLN A O 1
A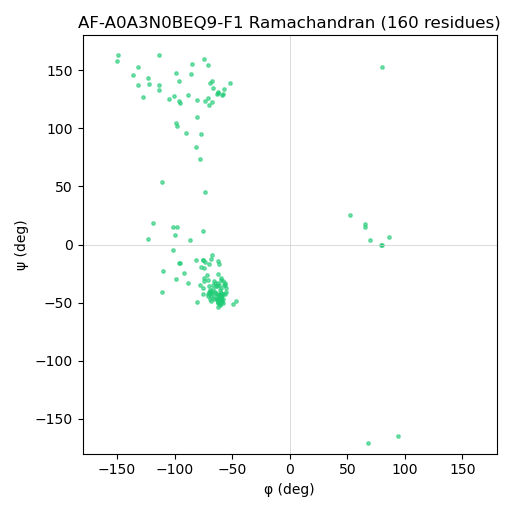TOM 726 N N . ASP A 1 92 ? -16.632 5.123 8.587 1.00 95.69 92 ASP A N 1
ATOM 727 C CA . ASP A 1 92 ? -16.630 6.412 7.883 1.00 95.69 92 ASP A CA 1
ATOM 728 C C . ASP A 1 92 ? -15.649 7.432 8.494 1.00 95.69 92 ASP A C 1
ATOM 730 O O . ASP A 1 92 ? -15.301 8.411 7.841 1.00 95.69 92 ASP A O 1
ATOM 734 N N . ASP A 1 93 ? -15.151 7.196 9.717 1.00 96.44 93 ASP A N 1
ATOM 735 C CA . ASP A 1 93 ? -14.073 8.004 10.308 1.00 96.44 93 ASP A CA 1
ATOM 736 C C . ASP A 1 93 ? -12.695 7.680 9.709 1.00 96.44 93 ASP A C 1
ATOM 738 O O . ASP A 1 93 ? -11.724 8.385 10.005 1.00 96.44 93 ASP A O 1
ATOM 742 N N . LEU A 1 94 ? -12.587 6.574 8.962 1.00 96.94 94 LEU A N 1
ATOM 743 C CA . LEU A 1 94 ? -11.336 6.058 8.411 1.00 96.94 94 LEU A CA 1
ATOM 744 C C . LEU A 1 94 ? -11.182 6.479 6.950 1.00 96.94 94 LEU A C 1
ATOM 746 O O . LEU A 1 94 ? -12.146 6.542 6.187 1.00 96.94 94 LEU A O 1
ATOM 750 N N . VAL A 1 95 ? -9.941 6.697 6.529 1.00 97.00 95 VAL A N 1
ATOM 751 C CA . VAL A 1 95 ? -9.616 7.115 5.167 1.00 97.00 95 VAL A CA 1
ATOM 752 C C . VAL A 1 95 ? -10.034 6.040 4.166 1.00 97.00 95 VAL A C 1
ATOM 754 O O . VAL A 1 95 ? -9.658 4.866 4.274 1.00 97.00 95 VAL A O 1
ATOM 757 N N . ASN A 1 96 ? -10.771 6.452 3.132 1.00 95.38 96 ASN A N 1
ATOM 758 C CA . ASN A 1 96 ? -11.110 5.566 2.029 1.00 95.38 96 ASN A CA 1
ATOM 759 C C . ASN A 1 96 ? -9.823 5.097 1.314 1.00 95.38 96 ASN A C 1
ATOM 761 O O . ASN A 1 96 ? -9.011 5.935 0.911 1.00 95.38 96 ASN A O 1
ATOM 765 N N . PRO A 1 97 ? -9.629 3.785 1.075 1.00 94.75 97 PRO A N 1
ATOM 766 C CA . PRO A 1 97 ? -8.400 3.275 0.470 1.00 94.75 97 PRO A CA 1
ATOM 767 C C . PRO A 1 97 ? -8.025 3.911 -0.877 1.00 94.75 97 PRO A C 1
ATOM 769 O O . PRO A 1 97 ? -6.843 4.143 -1.125 1.00 94.75 97 PRO A O 1
ATOM 772 N N . LYS A 1 98 ? -8.998 4.223 -1.746 1.00 95.62 98 LYS A N 1
ATOM 773 C CA . LYS A 1 98 ? -8.728 4.851 -3.053 1.00 95.62 98 LYS A CA 1
ATOM 774 C C . LYS A 1 98 ? -8.252 6.292 -2.887 1.00 95.62 98 LYS A C 1
ATOM 776 O O . LYS A 1 98 ? -7.310 6.713 -3.551 1.00 95.62 98 LYS A O 1
ATOM 781 N N . GLU A 1 99 ? -8.878 7.044 -1.987 1.00 95.19 99 GLU A N 1
ATOM 782 C CA . GLU A 1 99 ? -8.476 8.417 -1.666 1.00 95.19 99 GLU A CA 1
ATOM 783 C C . GLU A 1 99 ? -7.099 8.464 -1.017 1.00 95.19 99 GLU A C 1
ATOM 785 O O . GLU A 1 99 ? -6.246 9.224 -1.473 1.00 95.19 99 GLU A O 1
ATOM 790 N N . GLY A 1 100 ? -6.855 7.595 -0.033 1.00 96.06 100 GLY A N 1
ATOM 791 C CA . GLY A 1 100 ? -5.564 7.480 0.636 1.00 96.06 100 GLY A CA 1
ATOM 792 C C . GLY A 1 100 ? -4.425 7.168 -0.336 1.00 96.06 100 GLY A C 1
ATOM 793 O O . GLY A 1 100 ? -3.376 7.801 -0.260 1.00 96.06 100 GLY A O 1
ATOM 794 N N . LEU A 1 101 ? -4.639 6.259 -1.298 1.00 96.75 101 LEU A N 1
ATOM 795 C CA . LEU A 1 101 ? -3.655 5.981 -2.353 1.00 96.75 101 LEU A CA 1
ATOM 796 C C . LEU A 1 101 ? -3.379 7.203 -3.228 1.00 96.75 101 LEU A C 1
ATOM 798 O O . LEU A 1 101 ? -2.219 7.534 -3.456 1.00 96.75 101 LEU A O 1
ATOM 802 N N . ARG A 1 102 ? -4.430 7.873 -3.720 1.00 96.94 102 ARG A N 1
ATOM 803 C CA . ARG A 1 102 ? -4.274 9.061 -4.575 1.00 96.94 102 ARG A CA 1
ATOM 804 C C . ARG A 1 102 ? -3.508 10.160 -3.849 1.00 96.94 102 ARG A C 1
ATOM 806 O O . ARG A 1 102 ? -2.599 10.748 -4.427 1.00 96.94 102 ARG A O 1
ATOM 813 N N . HIS A 1 103 ? -3.858 10.408 -2.590 1.00 96.12 103 HIS A N 1
ATOM 814 C CA . HI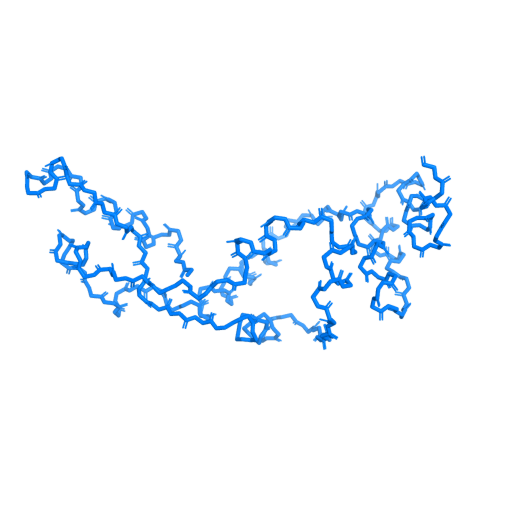S A 1 103 ? -3.186 11.400 -1.762 1.00 96.12 103 HIS A CA 1
ATOM 815 C C . HIS A 1 103 ? -1.711 11.044 -1.545 1.00 96.12 103 HIS A C 1
ATOM 817 O O . HIS A 1 103 ? -0.853 11.865 -1.846 1.00 96.12 103 HIS A O 1
ATOM 823 N N . ALA A 1 104 ? -1.411 9.803 -1.147 1.00 95.38 104 ALA A N 1
ATOM 824 C CA . ALA A 1 104 ? -0.039 9.360 -0.906 1.00 95.38 104 ALA A CA 1
ATOM 825 C C . ALA A 1 104 ? 0.850 9.450 -2.160 1.00 95.38 104 ALA A C 1
ATOM 827 O O . ALA A 1 104 ? 2.013 9.830 -2.065 1.00 95.38 104 ALA A O 1
ATOM 828 N N . VAL A 1 105 ? 0.318 9.122 -3.345 1.00 94.88 105 VAL A N 1
ATOM 829 C CA . VAL A 1 105 ? 1.079 9.263 -4.599 1.00 94.88 105 VAL A CA 1
ATOM 830 C C . VAL A 1 105 ? 1.331 10.733 -4.931 1.00 94.88 105 VAL A C 1
ATOM 832 O O . VAL A 1 105 ? 2.445 11.064 -5.326 1.00 94.88 105 VAL A O 1
ATOM 835 N N . ARG A 1 106 ? 0.345 11.623 -4.755 1.00 96.06 106 ARG A N 1
ATOM 836 C CA . ARG A 1 106 ? 0.537 13.069 -4.979 1.00 96.06 106 ARG A CA 1
ATOM 837 C C . ARG A 1 106 ? 1.580 13.649 -4.035 1.00 96.06 106 ARG A C 1
ATOM 839 O O . ARG A 1 106 ? 2.540 14.245 -4.505 1.00 96.06 106 ARG A O 1
ATOM 846 N N . GLU A 1 107 ? 1.437 13.382 -2.741 1.00 95.00 107 GLU A N 1
ATOM 847 C CA . GLU A 1 107 ? 2.381 13.823 -1.711 1.00 95.00 107 GLU A CA 1
ATOM 848 C C . GLU A 1 107 ? 3.805 13.340 -2.024 1.00 95.00 107 GLU A C 1
ATOM 850 O O . GLU A 1 107 ? 4.766 14.105 -1.951 1.00 95.00 107 GLU A O 1
ATOM 855 N N . TYR A 1 108 ? 3.948 12.085 -2.461 1.00 93.25 108 TYR A N 1
ATOM 856 C CA . TYR A 1 108 ? 5.238 11.547 -2.876 1.00 93.25 108 TYR A CA 1
ATOM 857 C C . TYR A 1 108 ? 5.847 12.312 -4.062 1.00 93.25 108 TYR A C 1
ATOM 859 O O . TYR A 1 108 ? 7.033 12.641 -4.025 1.00 93.25 108 TYR A O 1
ATOM 867 N N . LEU A 1 109 ? 5.060 12.626 -5.095 1.00 92.19 109 LEU A N 1
ATOM 868 C CA . LEU A 1 109 ? 5.530 13.381 -6.264 1.00 92.19 109 LEU A CA 1
ATOM 869 C C . LEU A 1 109 ? 5.892 14.831 -5.913 1.00 92.19 109 LEU A C 1
ATOM 871 O O . LEU A 1 109 ? 6.882 15.356 -6.418 1.00 92.19 109 LEU A O 1
ATOM 875 N N . GLU A 1 110 ? 5.118 15.461 -5.031 1.00 94.50 110 GLU A N 1
ATOM 876 C CA . GLU A 1 110 ? 5.330 16.838 -4.570 1.00 94.50 110 GLU A CA 1
ATOM 877 C C . GLU A 1 110 ? 6.537 16.965 -3.632 1.00 94.50 110 GLU A C 1
ATOM 879 O O . GLU A 1 110 ? 7.176 18.015 -3.592 1.00 94.50 110 GLU A O 1
ATOM 884 N N . SER A 1 111 ? 6.903 15.890 -2.924 1.00 94.62 111 SER A N 1
ATOM 885 C CA . SER A 1 111 ? 8.037 15.883 -1.989 1.00 94.62 111 SER A CA 1
ATOM 886 C C . SER A 1 111 ? 9.398 16.168 -2.639 1.00 94.62 111 SER A C 1
ATOM 888 O O . SER A 1 111 ? 10.367 16.454 -1.935 1.00 94.62 111 SER A O 1
ATOM 890 N N . GLY A 1 112 ? 9.504 16.050 -3.968 1.00 86.00 112 GLY A N 1
ATOM 891 C CA . GLY A 1 112 ? 10.761 16.231 -4.696 1.00 86.00 112 GLY A CA 1
ATOM 892 C C . GLY A 1 112 ? 11.824 15.173 -4.376 1.00 86.00 112 GLY A C 1
ATOM 893 O O . GLY A 1 112 ? 12.998 15.374 -4.688 1.00 86.00 112 GLY A O 1
ATOM 894 N N . VAL A 1 113 ? 11.441 14.054 -3.745 1.00 84.19 113 VAL A N 1
ATOM 895 C CA . VAL A 1 113 ? 12.350 12.940 -3.456 1.00 84.19 113 VAL A CA 1
ATOM 896 C C . VAL A 1 113 ? 12.964 12.404 -4.746 1.00 84.19 113 VAL A C 1
ATOM 898 O O . VAL A 1 113 ? 12.272 12.062 -5.705 1.00 84.19 113 VAL A O 1
ATOM 901 N N . GLU A 1 114 ? 14.289 12.271 -4.745 1.00 80.69 114 GLU A N 1
ATOM 902 C CA . GLU A 1 114 ? 15.019 11.688 -5.863 1.00 80.69 114 GLU A CA 1
ATOM 903 C C . GLU A 1 114 ? 14.703 10.189 -5.994 1.00 80.69 114 GLU A C 1
ATOM 905 O O . GLU A 1 114 ? 14.917 9.389 -5.074 1.00 80.69 114 GLU A O 1
ATOM 910 N N . LEU A 1 115 ? 14.207 9.792 -7.169 1.00 76.38 115 LEU A N 1
ATOM 911 C CA . LEU A 1 115 ? 13.927 8.398 -7.485 1.00 76.38 115 LEU A CA 1
ATOM 912 C C . LEU A 1 115 ? 15.231 7.618 -7.646 1.00 76.38 115 LEU A C 1
ATOM 914 O O . LEU A 1 115 ? 16.025 7.881 -8.546 1.00 76.38 115 LEU A O 1
ATOM 918 N N . ARG A 1 116 ? 15.415 6.584 -6.822 1.00 77.69 116 ARG A N 1
ATOM 919 C CA . ARG A 1 116 ? 16.505 5.614 -6.988 1.00 77.69 116 ARG A CA 1
ATOM 920 C C . ARG A 1 116 ? 15.986 4.374 -7.717 1.00 77.69 116 ARG A C 1
ATOM 922 O O . ARG A 1 116 ? 15.324 3.542 -7.090 1.00 77.69 116 ARG A O 1
ATOM 929 N N . PRO A 1 117 ? 16.255 4.216 -9.026 1.00 76.75 117 PRO A N 1
ATOM 930 C CA . PRO A 1 117 ? 15.711 3.102 -9.786 1.00 76.75 117 PRO A CA 1
ATOM 931 C C . PRO A 1 117 ? 16.298 1.771 -9.308 1.00 76.75 117 PRO A C 1
ATOM 933 O O . PRO A 1 117 ? 17.512 1.608 -9.172 1.00 76.75 117 PRO A O 1
ATOM 936 N N . ARG A 1 118 ? 15.439 0.763 -9.121 1.00 85.06 118 ARG A N 1
ATOM 937 C CA . ARG A 1 118 ? 15.867 -0.630 -8.921 1.00 85.06 118 ARG A CA 1
ATOM 938 C C . ARG A 1 118 ? 16.260 -1.235 -10.265 1.00 85.06 118 ARG A C 1
ATOM 940 O O . ARG A 1 118 ? 15.543 -2.050 -10.833 1.00 85.06 118 ARG A O 1
ATOM 947 N N . VAL A 1 119 ? 17.418 -0.827 -10.775 1.00 87.69 119 VAL A N 1
ATOM 948 C CA . VAL A 1 119 ? 17.879 -1.056 -12.156 1.00 87.69 119 VAL A CA 1
ATOM 949 C C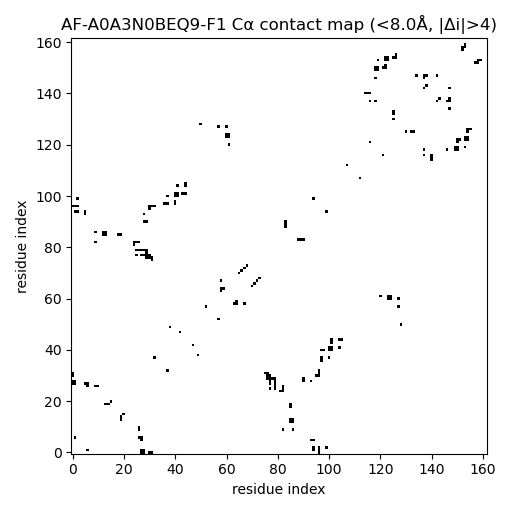 . VAL A 1 119 ? 17.694 -2.496 -12.644 1.00 87.69 119 VAL A C 1
ATOM 951 O O . VAL A 1 119 ? 17.138 -2.728 -13.714 1.00 87.69 119 VAL A O 1
ATOM 954 N N . GLY A 1 120 ? 18.120 -3.482 -11.851 1.00 86.56 120 GLY A N 1
ATOM 955 C CA . GLY A 1 120 ? 18.015 -4.892 -12.234 1.00 86.56 120 GLY A CA 1
ATOM 956 C C . GLY A 1 120 ? 16.601 -5.476 -12.158 1.00 86.56 120 GLY A C 1
ATOM 957 O O . GLY A 1 120 ? 16.346 -6.508 -12.773 1.00 86.56 120 GLY A O 1
ATOM 958 N N . GLU A 1 121 ? 15.697 -4.861 -11.399 1.00 87.50 121 GLU A N 1
ATOM 959 C CA . GLU A 1 121 ? 14.274 -5.210 -11.390 1.00 87.50 121 GLU A CA 1
ATOM 960 C C . GLU A 1 121 ? 13.575 -4.570 -12.587 1.00 87.50 121 GLU A C 1
ATOM 962 O O . GLU A 1 121 ? 12.961 -5.284 -13.374 1.00 87.50 121 GLU A O 1
ATOM 967 N N . ASN A 1 122 ? 13.790 -3.269 -12.801 1.00 88.56 122 ASN A N 1
ATOM 968 C CA . ASN A 1 122 ? 13.246 -2.533 -13.941 1.00 88.56 122 ASN A CA 1
ATOM 969 C C . ASN A 1 122 ? 13.646 -3.183 -15.275 1.00 88.56 122 ASN A C 1
ATOM 971 O O . ASN A 1 122 ? 12.804 -3.346 -16.143 1.00 88.56 122 ASN A O 1
ATOM 975 N N . ALA A 1 123 ? 14.892 -3.650 -15.422 1.00 89.81 123 ALA A N 1
ATOM 976 C CA . ALA A 1 123 ? 15.335 -4.369 -16.621 1.00 89.81 123 ALA A CA 1
ATOM 977 C C . ALA A 1 123 ? 14.539 -5.656 -16.903 1.00 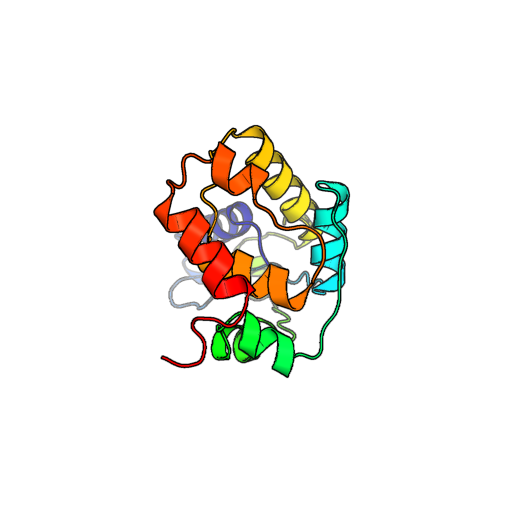89.81 123 ALA A C 1
ATOM 979 O O . ALA A 1 123 ? 14.205 -5.935 -18.055 1.00 89.81 123 ALA A O 1
ATOM 980 N N . ARG A 1 124 ? 14.232 -6.442 -15.859 1.00 89.56 124 ARG A N 1
ATOM 981 C CA . ARG A 1 124 ? 13.447 -7.684 -15.980 1.00 89.56 124 ARG A CA 1
ATOM 982 C C . ARG A 1 124 ? 11.990 -7.381 -16.321 1.00 89.56 124 ARG A C 1
ATOM 984 O O . ARG A 1 124 ? 11.418 -8.046 -17.180 1.00 89.56 124 ARG A O 1
ATOM 991 N N . MET A 1 125 ? 11.421 -6.353 -15.693 1.00 90.12 125 MET A N 1
ATOM 992 C CA . MET A 1 125 ? 10.058 -5.902 -15.973 1.00 90.12 125 MET A CA 1
ATOM 993 C C . MET A 1 125 ? 9.930 -5.333 -17.390 1.00 90.12 125 MET A C 1
ATOM 995 O O . MET A 1 125 ? 9.026 -5.728 -18.119 1.00 90.12 125 MET A O 1
ATOM 999 N N . ASP A 1 126 ? 10.871 -4.496 -17.824 1.00 90.00 126 ASP A N 1
ATOM 1000 C CA . ASP A 1 126 ? 10.893 -3.932 -19.177 1.00 90.00 126 ASP A CA 1
ATOM 1001 C C . ASP A 1 126 ? 11.102 -5.015 -20.244 1.00 90.00 126 ASP A C 1
ATOM 1003 O O . ASP A 1 126 ? 10.551 -4.919 -21.340 1.00 90.00 126 ASP A O 1
ATOM 1007 N N . ARG A 1 127 ? 11.864 -6.074 -19.940 1.00 88.25 127 ARG A N 1
ATOM 1008 C CA . ARG A 1 127 ? 11.963 -7.247 -20.819 1.00 88.25 127 ARG A CA 1
ATOM 1009 C C . ARG A 1 127 ? 10.611 -7.945 -20.961 1.00 88.25 127 ARG A C 1
ATOM 1011 O O . ARG A 1 127 ? 10.222 -8.273 -22.077 1.00 88.25 127 ARG A O 1
ATOM 1018 N N . LEU A 1 128 ? 9.911 -8.171 -19.848 1.00 89.69 128 LEU A N 1
ATOM 1019 C CA . LEU A 1 128 ? 8.603 -8.827 -19.844 1.00 89.69 128 LEU A CA 1
ATOM 1020 C C . LEU A 1 128 ? 7.560 -8.007 -20.620 1.00 89.69 128 LEU A C 1
ATOM 1022 O O . LEU A 1 128 ? 6.826 -8.552 -21.443 1.00 89.69 128 LEU A O 1
ATOM 1026 N N . VAL A 1 129 ? 7.508 -6.699 -20.358 1.00 87.69 129 VAL A N 1
ATOM 1027 C CA . VAL A 1 129 ? 6.542 -5.760 -20.948 1.00 87.69 129 VAL A CA 1
ATOM 1028 C C . VAL A 1 129 ? 6.871 -5.435 -22.410 1.00 87.69 129 VAL A C 1
ATOM 1030 O O . VAL A 1 129 ? 5.959 -5.154 -23.198 1.00 87.69 129 VAL A O 1
ATOM 1033 N N . GLY A 1 130 ? 8.150 -5.494 -22.789 1.00 82.56 130 GLY A N 1
ATOM 1034 C CA . GLY A 1 130 ? 8.654 -5.009 -24.072 1.00 82.56 130 GLY A CA 1
ATOM 1035 C C . GLY A 1 130 ? 8.574 -3.480 -24.191 1.00 82.56 130 GLY A C 1
ATOM 1036 O O . GLY A 1 130 ? 8.270 -2.775 -23.233 1.00 82.56 130 GLY A O 1
ATOM 1037 N N . GLY A 1 131 ? 8.822 -2.948 -25.391 1.00 78.19 131 GLY A N 1
ATOM 1038 C CA . GLY A 1 131 ? 8.763 -1.503 -25.662 1.00 78.19 131 GLY A CA 1
ATOM 1039 C C . GLY A 1 131 ? 10.112 -0.791 -25.531 1.00 78.19 131 GLY A C 1
ATOM 1040 O O . GLY A 1 131 ? 11.162 -1.432 -25.553 1.00 78.19 131 GLY A O 1
ATOM 1041 N N . MET A 1 132 ? 10.106 0.542 -25.448 1.00 72.88 132 MET A N 1
ATOM 1042 C CA . MET A 1 132 ? 11.346 1.326 -25.428 1.00 72.88 132 MET A CA 1
ATOM 1043 C C . MET A 1 132 ? 12.131 1.135 -24.118 1.00 72.88 132 MET A C 1
ATOM 1045 O O . MET A 1 132 ? 11.537 1.072 -23.044 1.00 72.88 132 MET A O 1
ATOM 1049 N N . PRO A 1 133 ? 13.468 1.022 -24.180 1.00 75.31 133 PRO A N 1
ATOM 1050 C CA . PRO A 1 133 ? 14.330 1.068 -23.006 1.00 75.31 133 PRO A CA 1
ATOM 1051 C C . PRO A 1 133 ? 14.187 2.330 -22.167 1.00 75.31 133 PRO A C 1
ATOM 1053 O O . PRO A 1 133 ? 14.268 3.438 -22.687 1.00 75.31 133 PRO A O 1
ATOM 1056 N N . SER A 1 134 ? 14.097 2.144 -20.849 1.00 74.19 134 SER A N 1
ATOM 1057 C CA . SER A 1 134 ? 14.144 3.209 -19.841 1.00 74.19 134 SER A CA 1
ATOM 1058 C C . SER A 1 134 ? 15.571 3.756 -19.663 1.00 74.19 134 SER A C 1
ATOM 1060 O O . SER A 1 134 ? 16.057 3.887 -18.543 1.00 74.19 134 SER A O 1
ATOM 1062 N N . LEU A 1 135 ? 16.284 4.024 -20.762 1.00 74.88 135 LEU A N 1
ATOM 1063 C CA . LEU A 1 135 ? 17.691 4.438 -20.729 1.00 74.88 135 LEU A CA 1
ATOM 1064 C C . LEU A 1 135 ? 17.857 5.889 -20.289 1.00 74.88 135 LEU A C 1
ATOM 1066 O O . LEU A 1 135 ? 18.727 6.147 -19.463 1.00 74.88 135 LEU A O 1
ATOM 1070 N N . SER A 1 136 ? 17.018 6.812 -20.771 1.00 75.44 136 SER A N 1
ATOM 1071 C CA . SER A 1 136 ? 17.126 8.230 -20.400 1.00 75.44 136 SER A CA 1
ATOM 1072 C C . SER A 1 136 ? 17.022 8.429 -18.882 1.00 75.44 136 SER A C 1
ATOM 1074 O O . SER A 1 136 ? 17.975 8.941 -18.303 1.00 75.44 136 SER A O 1
ATOM 1076 N N . PRO A 1 137 ? 16.010 7.872 -18.178 1.00 75.56 137 PRO A N 1
ATOM 1077 C CA . PRO A 1 137 ? 15.942 7.981 -16.717 1.00 75.56 137 PRO A CA 1
ATOM 1078 C C . PRO A 1 137 ? 17.146 7.370 -15.979 1.00 75.56 137 PRO A C 1
ATOM 1080 O O . PRO A 1 137 ? 17.494 7.809 -14.885 1.00 75.56 137 PRO A O 1
ATOM 1083 N N . LEU A 1 138 ? 17.800 6.347 -16.541 1.00 76.94 138 LEU A N 1
ATOM 1084 C CA . LEU A 1 138 ? 18.987 5.724 -15.938 1.00 76.94 138 LEU A CA 1
ATOM 1085 C C . LEU A 1 138 ? 20.258 6.556 -16.137 1.00 76.94 138 LEU A C 1
ATOM 1087 O O . LEU A 1 138 ? 21.119 6.573 -15.260 1.00 76.94 138 LEU A O 1
ATOM 1091 N N . ILE A 1 139 ? 20.374 7.233 -17.278 1.00 75.44 139 ILE A N 1
ATOM 1092 C CA . ILE A 1 139 ? 21.473 8.157 -17.571 1.00 75.44 139 ILE A CA 1
ATOM 1093 C C . ILE A 1 139 ? 21.316 9.421 -16.715 1.00 75.44 139 ILE A C 1
ATOM 1095 O O . ILE A 1 139 ? 22.275 9.848 -16.071 1.00 75.44 139 ILE A O 1
ATOM 1099 N N . ASP A 1 140 ? 20.092 9.944 -16.626 1.00 70.94 140 ASP A N 1
ATOM 1100 C CA . ASP A 1 140 ? 19.772 11.180 -15.907 1.00 70.94 140 ASP A CA 1
ATOM 1101 C C . ASP A 1 140 ? 19.859 11.015 -14.378 1.00 70.94 140 ASP A C 1
ATOM 1103 O O . ASP A 1 140 ? 20.258 11.939 -13.673 1.00 70.94 140 ASP A O 1
ATOM 1107 N N . SER A 1 141 ? 19.575 9.818 -13.846 1.00 66.25 141 SER A N 1
ATOM 1108 C CA . SER A 1 141 ? 19.615 9.519 -12.398 1.00 66.25 141 SER A CA 1
ATOM 1109 C C . SER A 1 141 ? 21.023 9.360 -11.804 1.00 66.25 141 SER A C 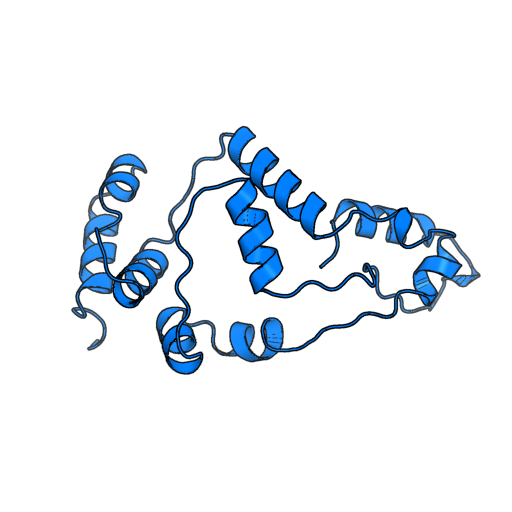1
ATOM 1111 O O . SER A 1 141 ? 21.167 8.861 -10.687 1.00 66.25 141 SER A O 1
ATOM 1113 N N . LYS A 1 142 ? 22.086 9.730 -12.536 1.00 65.00 142 LYS A N 1
ATOM 1114 C CA . LYS A 1 142 ? 23.494 9.545 -12.120 1.00 65.00 142 LYS A CA 1
ATOM 1115 C C . LYS A 1 142 ? 23.823 8.102 -11.708 1.00 65.00 142 LYS A C 1
ATOM 1117 O O . LYS A 1 142 ? 24.765 7.873 -10.950 1.00 65.00 142 LYS A O 1
ATOM 1122 N N . ALA A 1 143 ? 23.089 7.110 -12.220 1.00 66.44 143 ALA A N 1
ATOM 1123 C CA . ALA A 1 143 ? 23.234 5.710 -11.817 1.00 66.44 143 ALA A CA 1
ATOM 1124 C C . ALA A 1 143 ? 24.634 5.135 -12.130 1.00 66.44 143 ALA A C 1
ATOM 1126 O O . ALA A 1 143 ? 25.019 4.101 -11.588 1.00 66.44 143 ALA A O 1
ATOM 1127 N N . GLY A 1 144 ? 25.427 5.820 -12.962 1.00 75.38 144 GLY A N 1
ATOM 1128 C CA . GLY A 1 144 ? 26.775 5.420 -13.349 1.00 75.38 144 GLY A CA 1
ATOM 1129 C C . GLY A 1 144 ? 26.767 4.359 -14.452 1.00 75.38 144 GLY A C 1
ATOM 1130 O O . GLY A 1 144 ? 25.828 3.572 -14.590 1.00 75.38 144 GLY A O 1
ATOM 1131 N N . ALA A 1 145 ? 27.835 4.318 -15.254 1.00 82.69 145 ALA A N 1
ATOM 1132 C CA . ALA A 1 145 ? 27.926 3.446 -16.432 1.00 82.69 145 ALA A CA 1
ATOM 1133 C C . ALA A 1 145 ? 27.704 1.954 -16.107 1.00 82.69 145 ALA A C 1
ATOM 1135 O O . ALA A 1 145 ? 27.091 1.224 -16.887 1.00 82.69 145 ALA A O 1
ATOM 1136 N N . SER A 1 146 ? 28.127 1.505 -14.922 1.00 84.38 146 SER A N 1
ATOM 1137 C CA . SER A 1 146 ? 27.944 0.123 -14.464 1.00 84.38 146 SER A CA 1
ATOM 1138 C C . SER A 1 146 ? 26.471 -0.277 -14.316 1.00 84.38 146 SER A C 1
ATOM 1140 O O . SER A 1 146 ? 26.120 -1.428 -14.582 1.00 84.38 146 SER A O 1
ATOM 1142 N N . GLN A 1 147 ? 25.586 0.652 -13.941 1.00 84.69 147 GLN A N 1
ATOM 1143 C CA . GLN A 1 147 ? 24.153 0.379 -13.842 1.00 84.69 147 GLN A CA 1
ATOM 1144 C C . GLN A 1 147 ? 23.493 0.307 -15.217 1.00 84.69 147 GLN A C 1
ATOM 1146 O O . GLN A 1 147 ? 22.652 -0.562 -15.433 1.00 84.69 147 GLN A O 1
ATOM 1151 N N . VAL A 1 148 ? 23.909 1.144 -16.170 1.00 87.00 148 VAL A N 1
ATOM 1152 C CA . VAL A 1 148 ? 23.425 1.061 -17.557 1.00 87.00 148 VAL A CA 1
ATOM 1153 C C . VAL A 1 148 ? 23.795 -0.291 -18.171 1.00 87.00 148 VAL A C 1
ATOM 1155 O O . VAL A 1 148 ? 22.931 -0.979 -18.715 1.00 87.00 148 VAL A O 1
ATOM 1158 N N . VAL A 1 149 ? 25.047 -0.733 -18.000 1.00 87.69 149 VAL A N 1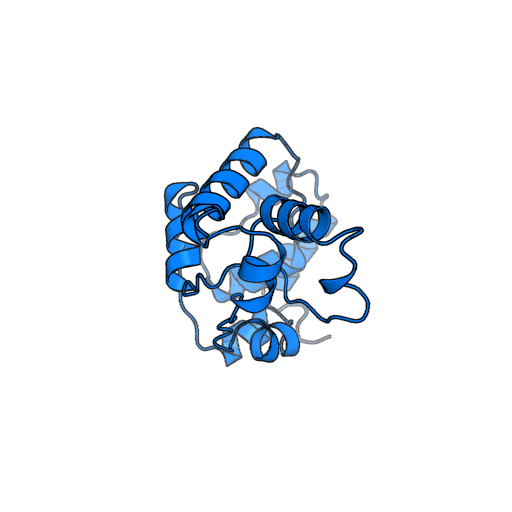
ATOM 1159 C CA . VAL A 1 149 ? 25.494 -2.063 -18.449 1.00 87.69 149 VAL A CA 1
ATOM 1160 C C . VAL A 1 149 ? 24.679 -3.170 -17.778 1.00 87.69 149 VAL A C 1
ATOM 1162 O O . VAL A 1 149 ? 24.182 -4.071 -18.455 1.00 87.69 149 VAL A O 1
ATOM 1165 N N . ARG A 1 150 ? 24.471 -3.084 -16.457 1.00 87.31 150 ARG A N 1
ATOM 1166 C CA . ARG A 1 150 ? 23.649 -4.046 -15.708 1.00 87.31 150 ARG A CA 1
ATOM 1167 C C . ARG A 1 150 ? 22.209 -4.099 -16.220 1.00 87.31 150 ARG A C 1
ATOM 1169 O O . ARG A 1 150 ? 21.655 -5.193 -16.322 1.00 87.31 150 ARG A O 1
ATOM 1176 N N . TYR A 1 151 ? 21.606 -2.949 -16.522 1.00 90.38 151 TYR A N 1
ATOM 1177 C CA . TYR A 1 151 ? 20.261 -2.869 -17.087 1.00 90.38 151 TYR A CA 1
ATOM 1178 C C . TYR A 1 151 ? 20.195 -3.590 -18.433 1.00 90.38 151 TYR A C 1
ATOM 1180 O O . TYR A 1 151 ? 19.361 -4.473 -18.609 1.00 90.38 151 TYR A O 1
ATOM 1188 N N . LEU A 1 152 ? 21.104 -3.261 -19.356 1.00 89.06 152 LEU A N 1
ATOM 1189 C CA . LEU A 1 152 ? 21.139 -3.861 -20.689 1.00 89.06 152 LEU A CA 1
ATOM 1190 C C . LEU A 1 152 ? 21.333 -5.378 -20.615 1.00 89.06 152 LEU A C 1
ATOM 1192 O O . LEU A 1 152 ? 20.524 -6.109 -21.178 1.00 89.06 152 LEU A O 1
ATOM 1196 N N . ALA A 1 153 ? 22.317 -5.852 -19.845 1.00 87.94 153 ALA A N 1
ATOM 1197 C CA . ALA A 1 153 ? 22.593 -7.280 -19.689 1.00 87.94 153 ALA A CA 1
ATOM 1198 C C . ALA A 1 153 ? 21.387 -8.050 -19.121 1.00 87.94 153 ALA A C 1
ATOM 1200 O O . ALA A 1 153 ? 21.012 -9.109 -19.627 1.00 87.94 153 ALA A O 1
ATOM 1201 N N . ARG A 1 154 ? 20.718 -7.489 -18.103 1.00 86.81 154 ARG A N 1
ATOM 1202 C CA . ARG A 1 154 ? 19.495 -8.071 -17.527 1.00 86.81 154 ARG A CA 1
ATOM 1203 C C . ARG A 1 154 ? 18.261 -7.881 -18.389 1.00 86.81 154 ARG A C 1
ATOM 1205 O O . ARG A 1 154 ? 17.269 -8.558 -18.148 1.00 86.81 154 ARG A O 1
ATOM 1212 N N . ARG A 1 155 ? 18.289 -7.021 -19.398 1.00 87.06 155 ARG A N 1
ATOM 1213 C CA . ARG A 1 155 ? 17.205 -6.895 -20.369 1.00 87.06 155 ARG A CA 1
ATOM 1214 C C . ARG A 1 155 ? 17.384 -7.857 -21.546 1.00 87.06 155 ARG A C 1
ATOM 1216 O O . ARG A 1 155 ? 16.382 -8.370 -22.024 1.00 87.06 155 ARG A O 1
ATOM 1223 N N . SER A 1 156 ? 18.613 -8.159 -21.964 1.00 80.19 156 SER A N 1
ATOM 1224 C CA . SER A 1 156 ? 18.922 -8.898 -23.199 1.00 80.19 156 SER A CA 1
ATOM 1225 C C . SER A 1 156 ? 19.208 -10.402 -23.049 1.00 80.19 156 SER A C 1
ATOM 1227 O O . SER A 1 156 ? 19.707 -10.993 -23.998 1.00 80.19 156 SER A O 1
ATOM 1229 N N . SER A 1 157 ? 18.888 -11.050 -21.921 1.00 64.56 157 SER A N 1
ATOM 1230 C CA . SER A 1 157 ? 19.163 -12.479 -21.604 1.00 64.56 157 SER A CA 1
ATOM 1231 C C . SER A 1 157 ? 20.627 -12.887 -21.368 1.00 64.56 157 SER A C 1
ATOM 1233 O O . SER A 1 157 ? 20.885 -14.044 -21.063 1.00 64.56 157 SER A O 1
ATOM 1235 N N . LEU A 1 158 ? 21.585 -11.951 -21.383 1.00 49.72 158 LEU A N 1
ATOM 1236 C CA . LEU A 1 158 ? 23.026 -12.249 -21.243 1.00 49.72 158 LEU A CA 1
ATOM 1237 C C . LEU A 1 158 ? 23.468 -12.777 -19.860 1.00 49.72 158 LEU A C 1
ATOM 1239 O O . LEU A 1 158 ? 24.618 -13.174 -19.710 1.00 49.72 158 LEU A O 1
ATOM 1243 N N . LEU A 1 159 ? 22.599 -12.754 -18.845 1.00 48.72 159 LEU A N 1
ATOM 1244 C CA . LEU A 1 159 ? 22.928 -13.144 -17.463 1.00 48.72 159 LEU A CA 1
ATOM 1245 C C . LEU A 1 159 ? 22.043 -14.262 -16.898 1.00 48.72 159 LEU A C 1
ATOM 1247 O O . LEU A 1 159 ? 22.190 -14.590 -15.729 1.00 48.72 159 LEU A O 1
ATOM 1251 N N . ASP A 1 160 ? 21.139 -14.844 -17.688 1.00 53.19 160 ASP A N 1
ATOM 1252 C CA . ASP A 1 160 ? 20.280 -15.941 -17.205 1.00 53.19 160 ASP A CA 1
ATOM 1253 C C . ASP A 1 160 ? 20.955 -17.325 -17.347 1.00 53.19 160 ASP A C 1
ATOM 1255 O O . ASP A 1 160 ? 20.343 -18.350 -17.059 1.00 53.19 160 ASP A O 1
ATOM 1259 N N . SER A 1 161 ? 22.219 -17.351 -17.791 1.00 38.84 161 SER A N 1
ATOM 1260 C CA . SER A 1 161 ? 23.044 -18.547 -18.017 1.00 38.84 161 SER A CA 1
ATOM 1261 C C . SER A 1 161 ? 24.317 -18.608 -17.151 1.00 38.84 161 SER A C 1
ATOM 1263 O O . SER A 1 161 ? 25.249 -19.331 -17.501 1.00 38.84 161 SER A O 1
ATOM 1265 N N . LEU A 1 162 ? 24.382 -17.834 -16.062 1.00 35.91 162 LEU A N 1
ATOM 1266 C CA . LEU A 1 162 ? 25.436 -17.865 -15.034 1.00 35.91 162 LEU A CA 1
ATOM 1267 C C . LEU A 1 162 ? 24.793 -18.034 -13.656 1.00 35.91 162 LEU A C 1
ATOM 1269 O O . LEU A 1 162 ? 25.393 -18.751 -12.828 1.00 35.91 162 LEU A O 1
#

Sequence (162 aa):
MTWGGDVARMIARILGKSESLGEVYTAATSSCISWKEVAAAYQEVIPFLLKLYPLDIFERAKGDLYQIRYDRMFDRVVDNSKIMRATGLVQDDLVNPKEGLRHAVREYLESGVELRPRVGENARMDRLVGGMPSLSPLIDSKAGASQVVRYLARRSSLLDSL

Secondary structure (DSSP, 8-state):
---HHHHHHHHHHHTT-GGGTT-----S-S----HHHHHHHHHTTS--------HHHHHHHH--HHIIIIIISS------HHHHHHHT--GGGSPPHHHHHHHHHHHHHHTTPPP---HHHHHHHHHHH-SS--HHHHHHTT--HHHHHHHHHHHTTTTTT-

pLDDT: mean 89.41, std 10.93, range [35.91, 98.12]

InterPro domains:
  IPR036291 NAD(P)-binding domain superfamily [SSF51735] (4-112)

Mean predicted aligned error: 5.75 Å

Foldseek 3Di:
DFDPVQLVLLVVQLPPDPVCPPDDADSGAQDDDAPVLLVVLVCVQDPDDDDDDDPVLVCVLQVPVCCCVVVPVDRDGDDRVVSCVSRVHDNVVGDHPSRSSNVVVVCVVVVPDQDDDPLLSVLSVCLVVPDDDPQVSCVVSPVDPVSSVNSVCSNPVVPPVD

Organism: NCBI:txid230658

Radius of gyration: 20.71 Å; Cα contacts (8 Å, |Δi|>4): 132; chains: 1; bounding box: 45×35×57 Å